Protein AF-A0A956VXB5-F1 (afdb_monomer)

Foldseek 3Di:
DPVVVVVVVVVVVVVVVCCVVVVVVVVVVPPDDDDDDDDDDDDDDDDDDDDDDDDDDDDDPPPPPPDDDDDPADDAPDLPPVPDDDVRSVVVNPVVDDDQWDADPVRDIGGDPHPDDDADPVRPD

Mean predicted aligned error: 19.74 Å

Secondary structure (DSSP, 8-state):
--HHHHHHHHHHHHHHHHHHHHHHHHHHTS------------------------------S------------PPPS-S-TTT--SHHHHHHHHHH---SEEE-TT--EEESS-S-----TTS--

Structure (mmCIF, N/CA/C/O backbone):
data_AF-A0A956VXB5-F1
#
_entry.id   AF-A0A956VXB5-F1
#
loop_
_atom_site.group_PDB
_atom_site.id
_atom_site.type_symbol
_atom_site.label_atom_id
_atom_site.label_alt_id
_atom_site.label_comp_id
_atom_site.label_asym_id
_atom_site.label_entity_id
_atom_site.label_seq_id
_atom_site.pdbx_PDB_ins_code
_atom_site.Cartn_x
_atom_site.Cartn_y
_atom_site.Cartn_z
_atom_site.occupancy
_atom_site.B_iso_or_equiv
_atom_site.auth_seq_id
_atom_site.auth_comp_id
_atom_site.auth_asym_id
_atom_site.auth_atom_id
_atom_site.pdbx_PDB_model_num
ATOM 1 N N . MET A 1 1 ? -6.511 41.042 -16.907 1.00 57.81 1 MET A N 1
ATOM 2 C CA . MET A 1 1 ? -6.059 40.485 -18.203 1.00 57.81 1 MET A CA 1
ATOM 3 C C . MET A 1 1 ? -7.285 39.978 -18.943 1.00 57.81 1 MET A C 1
ATOM 5 O O . MET A 1 1 ? -8.012 39.175 -18.378 1.00 57.81 1 MET A O 1
ATOM 9 N N . SER A 1 2 ? -7.589 40.506 -20.132 1.00 74.50 2 SER A N 1
ATOM 10 C CA . SER A 1 2 ? -8.787 40.107 -20.887 1.00 74.50 2 SER A CA 1
ATOM 11 C C . SER A 1 2 ? -8.732 38.609 -21.186 1.00 74.50 2 SER A C 1
ATOM 13 O O . SER A 1 2 ? -7.717 38.151 -21.708 1.00 74.50 2 SER A O 1
ATOM 15 N N . GLN A 1 3 ? -9.797 37.870 -20.881 1.00 77.62 3 GLN A N 1
ATOM 16 C CA . GLN A 1 3 ? -9.870 36.406 -21.011 1.00 77.62 3 GLN A CA 1
ATOM 17 C C . GLN A 1 3 ? -9.426 35.905 -22.402 1.00 77.62 3 GLN A C 1
ATOM 19 O O . GLN A 1 3 ? -8.763 34.881 -22.526 1.00 77.62 3 GLN A O 1
ATOM 24 N N . ASN A 1 4 ? -9.638 36.716 -23.437 1.00 79.38 4 ASN A N 1
ATOM 25 C CA . ASN A 1 4 ? -9.236 36.438 -24.817 1.00 79.38 4 ASN A CA 1
ATOM 26 C C . ASN A 1 4 ? -7.706 36.374 -25.012 1.00 79.38 4 ASN A C 1
ATOM 28 O O . ASN A 1 4 ? -7.223 35.652 -25.877 1.00 79.38 4 ASN A O 1
ATOM 32 N N . ARG A 1 5 ? -6.926 37.104 -24.202 1.00 83.06 5 ARG A N 1
ATOM 33 C CA . ARG A 1 5 ? -5.452 37.058 -24.233 1.00 83.06 5 ARG A CA 1
ATOM 34 C C . ARG A 1 5 ? -4.918 35.808 -23.542 1.00 83.06 5 ARG A C 1
ATOM 36 O O . ARG A 1 5 ? -3.928 35.253 -23.996 1.00 83.06 5 ARG A O 1
ATOM 43 N N . LEU A 1 6 ? -5.594 35.355 -22.487 1.00 80.94 6 LEU A N 1
ATOM 44 C CA . LEU A 1 6 ? -5.253 34.114 -21.795 1.00 80.94 6 LEU A CA 1
ATOM 45 C C . LEU A 1 6 ? -5.550 32.892 -22.679 1.00 80.94 6 LEU A C 1
ATOM 47 O O . LEU A 1 6 ? -4.693 32.025 -22.818 1.00 80.94 6 LEU A O 1
ATOM 51 N N . LEU A 1 7 ? -6.704 32.875 -23.358 1.00 82.31 7 LEU A N 1
ATOM 52 C CA . LEU A 1 7 ? -7.047 31.826 -24.327 1.00 82.31 7 LEU A CA 1
ATOM 53 C C . LEU A 1 7 ? -6.079 31.784 -25.517 1.00 82.31 7 LEU A C 1
ATOM 55 O O . LEU A 1 7 ? -5.674 30.702 -25.929 1.00 82.31 7 LEU A O 1
ATOM 59 N N . ALA A 1 8 ? -5.655 32.941 -26.036 1.00 85.44 8 ALA A N 1
ATOM 60 C CA . ALA A 1 8 ? -4.679 32.993 -27.126 1.00 85.44 8 ALA A CA 1
ATOM 61 C C . ALA A 1 8 ? -3.311 32.417 -26.718 1.00 85.44 8 ALA A C 1
ATOM 63 O O . ALA A 1 8 ? -2.704 31.671 -27.484 1.00 85.44 8 ALA A O 1
ATOM 64 N N . ILE A 1 9 ? -2.847 32.712 -25.497 1.00 89.12 9 ILE A N 1
ATOM 65 C CA . ILE A 1 9 ? -1.595 32.154 -24.968 1.00 89.12 9 ILE A CA 1
ATOM 66 C C . ILE A 1 9 ? -1.733 30.637 -24.786 1.00 89.12 9 ILE A C 1
ATOM 68 O O . ILE A 1 9 ? -0.877 29.894 -25.263 1.00 89.12 9 ILE A O 1
ATOM 72 N N . LEU A 1 10 ? -2.831 30.163 -24.190 1.00 84.81 10 LEU A N 1
ATOM 73 C CA . LEU A 1 10 ? -3.058 28.735 -23.945 1.00 84.81 10 LEU A CA 1
ATOM 74 C C . LEU A 1 10 ? -3.139 27.924 -25.249 1.00 84.81 10 LEU A C 1
ATOM 76 O O . LEU A 1 10 ? -2.510 26.873 -25.353 1.00 84.81 10 LEU A O 1
ATOM 80 N N . LEU A 1 11 ? -3.826 28.442 -26.273 1.00 88.38 11 LEU A N 1
ATOM 81 C CA . LEU A 1 11 ? -3.877 27.806 -27.595 1.00 88.38 11 LEU A CA 1
ATOM 82 C C . LEU A 1 11 ? -2.512 27.798 -28.297 1.00 88.38 11 LEU A C 1
ATOM 84 O O . LEU A 1 11 ? -2.174 26.814 -28.951 1.00 88.38 11 LEU A O 1
ATOM 88 N N . SER A 1 12 ? -1.705 28.853 -28.138 1.00 86.81 12 SER A N 1
ATOM 89 C CA . SER A 1 12 ? -0.358 28.897 -28.723 1.00 86.81 12 SER A CA 1
ATOM 90 C C . SER A 1 12 ? 0.594 27.884 -28.077 1.00 86.81 12 SER A C 1
ATOM 92 O O . SER A 1 12 ? 1.325 27.192 -28.780 1.00 86.81 12 SER A O 1
ATOM 94 N N . VAL A 1 13 ? 0.536 27.731 -26.749 1.00 92.06 13 VAL A N 1
ATOM 95 C CA . VAL A 1 13 ? 1.352 26.760 -26.006 1.00 92.06 13 VAL A CA 1
ATOM 96 C C . VAL A 1 13 ? 0.938 25.329 -26.359 1.00 92.06 13 VAL A C 1
ATOM 98 O O . VAL A 1 13 ? 1.802 24.487 -26.601 1.00 92.06 13 VAL A O 1
ATOM 101 N N . LEU A 1 14 ? -0.370 25.064 -26.472 1.00 87.75 14 LEU A N 1
ATOM 102 C CA . LEU A 1 14 ? -0.889 23.764 -26.902 1.00 87.75 14 LEU A CA 1
ATOM 103 C C . LEU A 1 14 ? -0.407 23.400 -28.316 1.00 87.75 14 LEU A C 1
ATOM 105 O O . LEU A 1 14 ? 0.046 22.280 -28.540 1.00 87.75 14 LEU A O 1
ATOM 109 N N . ALA A 1 15 ? -0.451 24.345 -29.259 1.00 87.00 15 ALA A N 1
ATOM 110 C CA . ALA A 1 15 ? -0.001 24.118 -30.633 1.00 87.00 15 ALA A CA 1
ATOM 111 C C . ALA A 1 15 ? 1.503 23.795 -30.720 1.00 87.00 15 ALA A C 1
ATOM 113 O O . ALA A 1 15 ? 1.903 22.911 -31.478 1.00 87.00 15 ALA A O 1
ATOM 114 N N . VAL A 1 16 ? 2.334 24.467 -29.915 1.00 89.62 16 VAL A N 1
ATOM 115 C CA . VAL A 1 16 ? 3.778 24.184 -29.839 1.00 89.62 16 VAL A CA 1
ATOM 116 C C . VAL A 1 16 ? 4.036 22.793 -29.258 1.00 89.62 16 VAL A C 1
ATOM 118 O O . VAL A 1 16 ? 4.839 22.047 -29.815 1.00 89.62 16 VAL A O 1
ATOM 121 N N . LEU A 1 17 ? 3.330 22.398 -28.194 1.00 83.88 17 LEU A N 1
ATOM 122 C CA . LEU A 1 17 ? 3.470 21.060 -27.607 1.00 83.88 17 LEU A CA 1
ATOM 123 C C . LEU A 1 17 ? 3.091 19.948 -28.592 1.00 83.88 17 LEU A C 1
ATOM 125 O O . LEU A 1 17 ? 3.822 18.966 -28.710 1.00 83.88 17 LEU A O 1
ATOM 129 N N . VAL A 1 18 ? 2.003 20.118 -29.346 1.00 84.56 18 VAL A N 1
ATOM 130 C CA . VAL A 1 18 ? 1.585 19.148 -30.372 1.00 84.56 18 VAL A CA 1
ATOM 131 C C . VAL A 1 18 ? 2.640 19.009 -31.474 1.00 84.56 18 VAL A C 1
ATOM 133 O O . VAL A 1 18 ? 2.909 17.893 -31.912 1.00 84.56 18 VAL A O 1
ATOM 136 N N . LEU A 1 19 ? 3.287 20.100 -31.893 1.00 79.56 19 LEU A N 1
ATOM 137 C CA . LEU A 1 19 ? 4.360 20.046 -32.894 1.00 79.56 19 LEU A CA 1
ATOM 138 C C . LEU A 1 19 ? 5.634 19.373 -32.377 1.00 79.56 19 LEU A C 1
ATOM 140 O O . LEU A 1 19 ? 6.269 18.633 -33.123 1.00 79.56 19 LEU A O 1
ATOM 144 N N . VAL A 1 20 ? 6.002 19.588 -31.114 1.00 78.94 20 VAL A N 1
ATOM 145 C CA . VAL A 1 20 ? 7.183 18.949 -30.513 1.00 78.94 20 VAL A CA 1
ATOM 146 C C . VAL A 1 20 ? 6.959 17.443 -30.341 1.00 78.94 20 VAL A C 1
ATOM 148 O O . VAL A 1 20 ? 7.815 16.647 -30.721 1.00 78.94 20 VAL A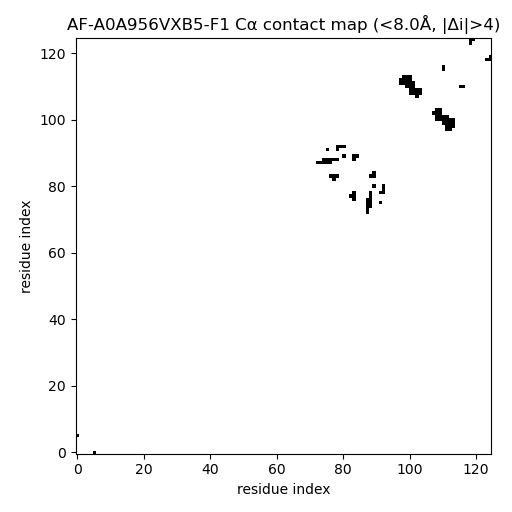 O 1
ATOM 151 N N . VAL A 1 21 ? 5.790 17.036 -29.840 1.00 70.75 21 VAL A N 1
ATOM 152 C CA . VAL A 1 21 ? 5.449 15.615 -29.634 1.00 70.75 21 VAL A CA 1
ATOM 153 C C . VAL A 1 21 ? 5.183 14.898 -30.966 1.00 70.75 21 VAL A C 1
ATOM 155 O O . VAL A 1 21 ? 5.652 13.778 -31.181 1.00 70.75 21 VAL A O 1
ATOM 158 N N . GLY A 1 22 ? 4.484 15.551 -31.898 1.00 61.56 22 GLY A N 1
ATOM 159 C C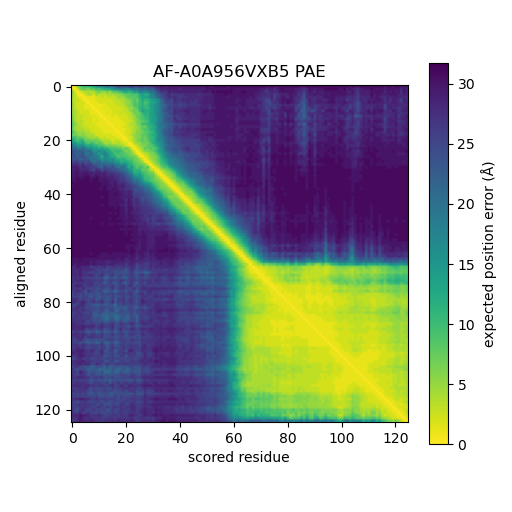A . GLY A 1 22 ? 4.217 15.017 -33.236 1.00 61.56 22 GLY A CA 1
ATOM 160 C C . GLY A 1 22 ? 5.469 14.946 -34.114 1.00 61.56 22 GLY A C 1
ATOM 161 O O . GLY A 1 22 ? 5.667 13.963 -34.826 1.00 61.56 22 GLY A O 1
ATOM 162 N N . GLY A 1 23 ? 6.357 15.940 -34.017 1.00 61.38 23 GLY A N 1
ATOM 163 C CA . GLY A 1 23 ? 7.637 15.962 -34.728 1.00 61.38 23 GLY A CA 1
ATOM 164 C C . GLY A 1 23 ? 8.601 14.874 -34.254 1.00 61.38 23 GLY A C 1
ATOM 165 O O . GLY A 1 23 ? 9.261 14.244 -35.079 1.00 61.38 23 GLY A O 1
ATOM 166 N N . LEU A 1 24 ? 8.627 14.580 -32.948 1.00 54.34 24 LEU A N 1
ATOM 167 C CA . LEU A 1 24 ? 9.447 13.498 -32.396 1.00 54.34 24 LEU A CA 1
ATOM 168 C C . LEU A 1 24 ? 8.984 12.109 -32.881 1.00 54.34 24 LEU A C 1
ATOM 170 O O . LEU A 1 24 ? 9.818 11.241 -33.130 1.00 54.34 24 LEU A O 1
ATOM 174 N N . SER A 1 25 ? 7.679 11.916 -33.108 1.00 53.97 25 SER A N 1
ATOM 175 C CA . SER A 1 25 ? 7.134 10.650 -33.631 1.00 53.97 25 SER A CA 1
ATOM 176 C C . SER A 1 25 ? 7.460 10.406 -35.113 1.00 53.97 25 SER A C 1
ATOM 178 O O . SER A 1 25 ? 7.594 9.258 -35.528 1.00 53.97 25 SER A O 1
ATOM 180 N N . ALA A 1 26 ? 7.637 11.460 -35.920 1.00 51.88 26 ALA A N 1
ATOM 181 C CA . ALA A 1 26 ? 8.008 11.321 -37.333 1.00 51.88 26 ALA A CA 1
ATOM 182 C C . ALA A 1 26 ? 9.501 10.992 -37.535 1.00 51.88 26 ALA A C 1
ATOM 184 O O . ALA A 1 26 ? 9.857 10.309 -38.494 1.00 51.88 26 ALA A O 1
ATOM 185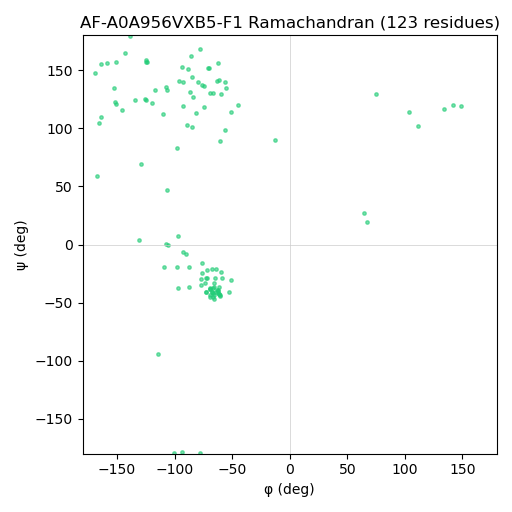 N N . VAL A 1 27 ? 10.376 11.436 -36.626 1.00 54.28 27 VAL A N 1
ATOM 186 C CA . VAL A 1 27 ? 11.829 11.201 -36.719 1.00 54.28 27 VAL A CA 1
ATOM 187 C C . VAL A 1 27 ? 12.207 9.749 -36.394 1.00 54.28 27 VAL A C 1
ATOM 189 O O . VAL A 1 27 ? 13.117 9.214 -37.025 1.00 54.28 27 VAL A O 1
ATOM 192 N N . LEU A 1 28 ? 11.490 9.064 -35.493 1.00 52.84 28 LEU A N 1
ATOM 193 C CA . LEU A 1 28 ? 11.781 7.654 -35.181 1.00 52.84 28 LEU A CA 1
ATOM 194 C C . LEU A 1 28 ? 11.391 6.667 -36.295 1.00 52.84 28 LEU A C 1
ATOM 196 O O . LEU A 1 28 ? 11.950 5.576 -36.347 1.00 52.84 28 LEU A O 1
ATOM 200 N N . LEU A 1 29 ? 10.477 7.030 -37.201 1.00 53.47 29 LEU A N 1
ATOM 201 C CA . LEU A 1 29 ? 10.030 6.138 -38.281 1.00 53.47 29 LEU A CA 1
ATOM 202 C C . LEU A 1 29 ? 10.854 6.264 -39.573 1.00 53.47 29 LEU A C 1
ATOM 204 O O . LEU A 1 29 ? 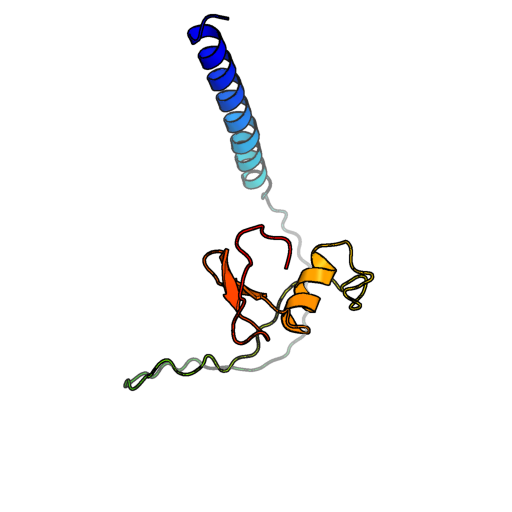10.686 5.445 -40.473 1.00 53.47 29 LEU A O 1
ATOM 208 N N . LEU A 1 30 ? 11.754 7.251 -39.672 1.00 50.97 30 LEU A N 1
ATOM 209 C CA . LEU A 1 30 ? 12.593 7.467 -40.860 1.00 50.97 30 LEU A CA 1
ATOM 210 C C . LEU A 1 30 ? 14.061 7.036 -40.673 1.00 50.97 30 LEU A C 1
ATOM 212 O O . LEU A 1 30 ? 14.839 7.098 -41.619 1.00 50.97 30 LEU A O 1
ATOM 216 N N . SER A 1 31 ? 14.444 6.537 -39.493 1.00 50.03 31 SER A N 1
ATOM 217 C CA . SER A 1 31 ? 15.793 6.007 -39.231 1.00 50.03 31 SER A CA 1
ATOM 218 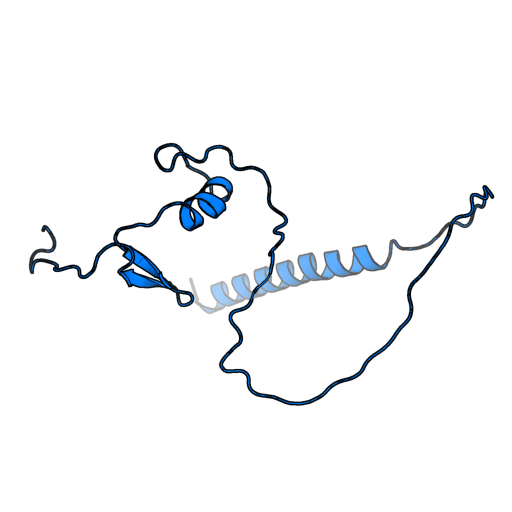C C . SER A 1 31 ? 15.814 4.475 -39.141 1.00 50.03 31 SER A C 1
ATOM 220 O O . SER A 1 31 ? 16.393 3.903 -38.222 1.00 50.03 31 SER A O 1
ATOM 222 N N . GLY A 1 32 ? 15.164 3.814 -40.101 1.00 49.62 32 GLY A N 1
ATOM 223 C CA . GLY A 1 32 ? 15.211 2.365 -40.306 1.00 49.62 32 GLY A CA 1
ATOM 224 C C . GLY A 1 32 ? 15.545 2.037 -41.762 1.00 49.62 32 GLY A C 1
ATOM 225 O O . GLY A 1 32 ? 14.676 1.592 -42.504 1.00 49.62 32 GLY A O 1
ATOM 226 N N . GLY A 1 33 ? 16.780 2.319 -42.182 1.00 41.78 33 GLY A N 1
ATOM 227 C CA . GLY A 1 33 ? 17.334 1.942 -43.488 1.00 41.78 33 GLY A CA 1
ATOM 228 C C . GLY A 1 33 ? 18.552 1.043 -43.284 1.00 41.78 33 GLY A C 1
ATOM 229 O O . GLY A 1 33 ? 19.462 1.427 -42.555 1.00 41.78 33 GLY A O 1
ATOM 230 N N . GLY A 1 34 ? 18.503 -0.164 -43.850 1.00 42.06 34 GLY A N 1
ATOM 231 C CA . GLY A 1 34 ? 19.431 -1.263 -43.585 1.00 42.06 34 GLY A CA 1
ATOM 232 C C . GLY A 1 34 ? 20.793 -1.177 -44.273 1.00 42.06 34 GLY A C 1
ATOM 233 O O . GLY A 1 34 ? 20.997 -0.391 -45.195 1.00 42.06 34 GLY A O 1
ATOM 234 N N . ASP A 1 35 ? 21.687 -2.053 -43.816 1.00 40.19 35 ASP A N 1
ATOM 235 C CA . ASP A 1 35 ? 22.924 -2.431 -44.493 1.00 40.19 35 ASP A CA 1
ATOM 236 C C . ASP A 1 35 ? 23.052 -3.962 -44.431 1.00 40.19 35 ASP A C 1
ATOM 238 O O . ASP A 1 35 ? 22.941 -4.568 -43.360 1.00 40.19 35 ASP A O 1
ATOM 242 N N . ASP A 1 36 ? 23.190 -4.566 -45.610 1.00 43.44 36 ASP A N 1
ATOM 243 C CA . ASP A 1 36 ? 23.409 -5.989 -45.846 1.00 43.44 36 ASP A CA 1
ATOM 244 C C . ASP A 1 36 ? 24.906 -6.304 -45.717 1.00 43.44 36 ASP A C 1
ATOM 246 O O . ASP A 1 36 ? 25.733 -5.735 -46.427 1.00 43.44 36 ASP A O 1
ATOM 250 N N . GLY A 1 37 ? 25.270 -7.279 -44.888 1.00 34.56 37 GLY A N 1
ATOM 251 C CA . GLY A 1 37 ? 26.645 -7.771 -44.808 1.00 34.56 37 GLY A CA 1
ATOM 252 C C . GLY A 1 37 ? 26.689 -9.088 -44.057 1.00 34.56 37 GLY A C 1
ATOM 253 O O . GLY A 1 37 ? 26.483 -9.118 -42.851 1.00 34.56 37 GLY A O 1
ATOM 254 N N . GLY A 1 38 ? 26.858 -10.182 -44.797 1.00 36.06 38 GLY A N 1
ATOM 255 C CA . GLY A 1 38 ? 26.767 -11.532 -44.267 1.00 36.06 38 GLY A CA 1
ATOM 256 C C . GLY A 1 38 ? 28.077 -12.086 -43.724 1.00 36.06 38 GLY A C 1
ATOM 257 O O . GLY A 1 38 ? 29.147 -11.871 -44.287 1.00 36.06 38 GLY A O 1
ATOM 258 N N . ASP A 1 39 ? 27.929 -12.967 -42.744 1.00 34.56 39 ASP A N 1
ATOM 259 C CA . ASP A 1 39 ? 28.894 -13.999 -42.422 1.00 34.56 39 ASP A CA 1
ATOM 260 C C . ASP A 1 39 ? 28.164 -15.204 -41.825 1.00 34.56 39 ASP A C 1
ATOM 262 O O . ASP A 1 39 ? 27.417 -15.145 -40.849 1.00 34.56 39 ASP A O 1
ATOM 266 N N . ALA A 1 40 ? 28.340 -16.321 -42.522 1.00 43.84 40 ALA A N 1
ATOM 267 C CA . ALA A 1 40 ? 27.820 -17.616 -42.159 1.00 43.84 40 ALA A CA 1
ATOM 268 C C . ALA A 1 40 ? 28.549 -18.147 -40.921 1.00 4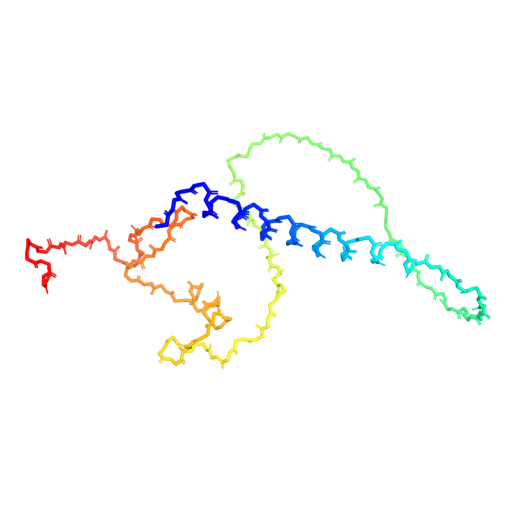3.84 40 ALA A C 1
ATOM 270 O O . ALA A 1 40 ? 29.773 -18.273 -40.921 1.00 43.84 40 ALA A O 1
ATOM 271 N N . SER A 1 41 ? 27.790 -18.596 -39.926 1.00 34.84 41 SER A N 1
ATOM 272 C CA . SER A 1 41 ? 28.243 -19.677 -39.058 1.00 34.84 41 SER A CA 1
ATOM 273 C C . SER A 1 41 ? 27.054 -20.529 -38.640 1.00 34.84 41 SER A C 1
ATOM 275 O O . SER A 1 41 ? 26.104 -20.068 -38.010 1.00 34.84 41 SER A O 1
ATOM 277 N N . ALA A 1 42 ? 27.097 -21.783 -39.073 1.00 39.25 42 ALA A N 1
ATOM 278 C CA . ALA A 1 42 ? 26.129 -22.804 -38.739 1.00 39.25 42 ALA A CA 1
ATOM 279 C C . ALA A 1 42 ? 26.327 -23.277 -37.293 1.00 39.25 42 ALA A C 1
ATOM 281 O O . ALA A 1 42 ? 27.440 -23.604 -36.889 1.00 39.25 42 ALA A O 1
ATOM 282 N N . SER A 1 43 ? 25.230 -23.435 -36.557 1.00 33.31 43 SER A N 1
ATOM 283 C CA . SER A 1 43 ? 25.124 -24.476 -35.537 1.00 33.31 43 SER A CA 1
ATOM 284 C C . SER A 1 43 ? 23.663 -24.875 -35.369 1.00 33.31 43 SER A C 1
ATOM 286 O O . SER A 1 43 ? 22.782 -24.048 -35.148 1.00 33.31 43 SER A O 1
ATOM 288 N N . SER A 1 44 ? 23.425 -26.164 -35.570 1.00 42.56 44 SER A N 1
ATOM 289 C CA . SER A 1 44 ? 22.140 -26.846 -35.603 1.00 42.56 44 SER A CA 1
ATOM 290 C C . SER A 1 44 ? 21.641 -27.242 -34.214 1.00 42.56 44 SER A C 1
ATOM 292 O O . SER A 1 44 ? 22.408 -27.775 -33.414 1.00 42.56 44 SER A O 1
ATOM 294 N N . GLY A 1 45 ? 20.328 -27.162 -34.017 1.00 30.72 45 GLY A N 1
ATOM 295 C CA . GLY A 1 45 ? 19.589 -27.877 -32.973 1.00 30.72 45 GLY A CA 1
ATOM 296 C C . GLY A 1 45 ? 18.396 -27.035 -32.529 1.00 30.72 45 GLY A C 1
ATOM 297 O O . GLY A 1 45 ? 18.576 -25.910 -32.102 1.00 30.72 45 GLY A O 1
ATOM 298 N N . GLY A 1 46 ? 17.139 -27.439 -32.634 1.00 32.97 46 GLY A N 1
ATOM 299 C CA . GLY A 1 46 ? 16.552 -28.741 -32.892 1.00 32.97 46 GLY A CA 1
ATOM 300 C C . GLY A 1 46 ? 15.300 -28.838 -32.019 1.00 32.97 46 GLY A C 1
ATOM 301 O O . GLY A 1 46 ? 15.415 -28.775 -30.803 1.00 32.97 46 GLY A O 1
ATOM 302 N N . GLY A 1 47 ? 14.135 -29.027 -32.642 1.00 31.16 47 GLY A N 1
ATOM 303 C CA . GLY A 1 47 ? 13.012 -29.737 -32.022 1.00 31.16 47 GLY A CA 1
ATOM 304 C C . GLY A 1 47 ? 11.837 -28.915 -31.478 1.00 31.16 47 GLY A C 1
ATOM 305 O O . GLY A 1 47 ? 11.953 -28.270 -30.447 1.00 31.16 47 GLY A O 1
ATOM 306 N N . GLY A 1 48 ? 10.680 -29.113 -32.130 1.00 36.41 48 GLY A N 1
ATOM 307 C CA . GLY A 1 48 ? 9.331 -29.138 -31.540 1.00 36.41 48 GLY A CA 1
ATOM 308 C C . GLY A 1 48 ? 8.739 -27.785 -31.135 1.00 36.41 48 GLY A C 1
ATOM 309 O O . GLY A 1 48 ? 9.292 -27.065 -30.324 1.00 36.41 48 GLY A O 1
ATOM 310 N N . THR A 1 49 ? 7.517 -27.430 -31.520 1.00 30.84 49 THR A N 1
ATOM 311 C CA . THR A 1 49 ? 6.334 -28.221 -31.164 1.00 30.84 49 THR A CA 1
ATOM 312 C C . THR A 1 49 ? 5.109 -27.745 -31.950 1.00 30.84 49 THR A C 1
ATOM 314 O O . THR A 1 49 ? 4.962 -26.577 -32.300 1.00 30.84 49 THR A O 1
ATOM 317 N N . THR A 1 50 ? 4.266 -28.728 -32.220 1.00 34.97 50 THR A N 1
ATOM 318 C CA . THR A 1 50 ? 2.995 -28.774 -32.932 1.00 34.97 50 THR A CA 1
ATOM 319 C C . THR A 1 50 ? 1.909 -27.833 -32.407 1.00 34.97 50 THR A C 1
ATOM 321 O O . THR A 1 50 ? 1.665 -27.735 -31.208 1.00 34.97 50 THR A O 1
ATOM 324 N N . THR A 1 51 ? 1.191 -27.233 -33.353 1.00 39.03 51 THR A N 1
ATOM 325 C CA . THR A 1 51 ? -0.197 -26.774 -33.233 1.00 39.03 51 THR A CA 1
ATOM 326 C C . THR A 1 51 ? -1.105 -27.920 -32.794 1.00 39.03 51 THR A C 1
ATOM 328 O O . THR A 1 51 ? -1.027 -28.957 -33.434 1.00 39.03 51 THR A O 1
ATOM 331 N N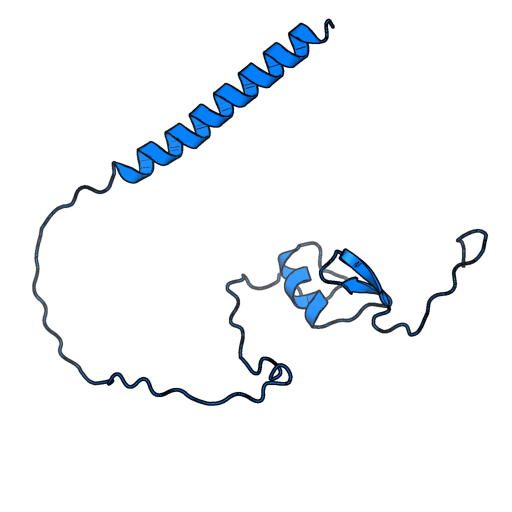 . GLU A 1 52 ? -2.003 -27.705 -31.825 1.00 42.34 52 GLU A N 1
ATOM 332 C CA . GLU A 1 52 ? -3.410 -28.134 -31.909 1.00 42.34 52 GLU A CA 1
ATOM 333 C C . GLU A 1 52 ? -4.309 -27.217 -31.065 1.00 42.34 52 GLU A C 1
ATOM 335 O O . GLU A 1 52 ? -3.999 -26.850 -29.933 1.00 42.34 52 GLU A O 1
ATOM 340 N N . SER A 1 53 ? -5.423 -26.833 -31.684 1.00 51.12 53 SER A N 1
ATOM 341 C CA . SER A 1 53 ? -6.560 -26.105 -31.133 1.00 51.12 53 SER A CA 1
ATOM 342 C C . SER A 1 53 ? -7.718 -27.095 -31.019 1.00 51.12 53 SER A C 1
ATOM 344 O O . SER A 1 53 ? -7.972 -27.839 -31.965 1.00 51.12 53 SER A O 1
ATOM 346 N N . GLY A 1 54 ? -8.431 -27.091 -29.894 1.00 38.44 54 GLY A N 1
ATOM 347 C CA . GLY A 1 54 ? -9.641 -27.887 -29.688 1.00 38.44 54 GLY A CA 1
ATOM 348 C C . GLY A 1 54 ? -10.413 -27.365 -28.481 1.00 38.44 54 GLY A C 1
ATOM 349 O O . GLY A 1 54 ? -9.932 -27.448 -27.356 1.00 38.44 54 GLY A O 1
ATOM 350 N N . GLY A 1 55 ? -11.571 -26.752 -28.732 1.00 43.56 55 GLY A N 1
ATOM 351 C CA . GLY A 1 55 ? -12.384 -26.071 -27.725 1.00 43.56 55 GLY A CA 1
ATOM 352 C C . GLY A 1 55 ? -13.482 -26.919 -27.081 1.00 43.56 55 GLY A C 1
ATOM 353 O O . GLY A 1 55 ? -13.703 -28.069 -27.450 1.00 43.56 55 GLY A O 1
ATOM 354 N N . GLY A 1 56 ? -14.239 -26.268 -26.190 1.00 38.00 56 GLY A N 1
ATOM 355 C CA . GLY A 1 56 ? -15.631 -26.612 -25.896 1.00 38.00 56 GLY A CA 1
ATOM 356 C C . GLY A 1 56 ? -16.012 -26.687 -24.416 1.00 38.00 56 GLY A C 1
ATOM 357 O O . GLY A 1 56 ? -15.620 -27.619 -23.729 1.00 38.00 56 GLY A O 1
ATOM 358 N N . GLY A 1 57 ? -16.919 -25.793 -24.003 1.00 36.34 57 GLY A N 1
ATOM 359 C CA . GLY A 1 57 ? -17.995 -26.135 -23.061 1.00 36.34 57 GLY A CA 1
ATOM 360 C C . GLY A 1 57 ? -17.893 -25.508 -21.676 1.00 36.34 57 GLY A C 1
ATOM 361 O O . GLY A 1 57 ? -17.142 -25.983 -20.838 1.00 36.34 57 GLY A O 1
ATOM 362 N N . GLY A 1 58 ? -18.687 -24.459 -21.449 1.00 48.28 58 GLY A N 1
ATOM 363 C CA . GLY A 1 58 ? -18.650 -23.638 -20.246 1.00 48.28 58 GLY A CA 1
ATOM 364 C C . GLY A 1 58 ? -19.178 -24.280 -18.963 1.00 48.28 58 GLY A C 1
ATOM 365 O O . GLY A 1 58 ? -20.116 -25.075 -18.975 1.00 48.28 58 GLY A O 1
ATOM 366 N N . SER A 1 59 ? -18.621 -23.797 -17.854 1.00 48.16 59 SER A N 1
ATOM 367 C CA . SER A 1 59 ? -19.263 -23.694 -16.540 1.00 48.16 59 SER A CA 1
ATOM 368 C C . SER A 1 59 ? -18.403 -22.808 -15.629 1.00 48.16 59 SER A C 1
ATOM 370 O O . SER A 1 59 ? -17.923 -23.259 -14.593 1.00 48.16 59 SER A O 1
ATOM 372 N N . ASP A 1 60 ? -18.154 -21.559 -16.022 1.00 43.97 60 ASP A N 1
ATOM 373 C CA . ASP A 1 60 ? -17.203 -20.709 -15.302 1.00 43.97 60 ASP A CA 1
ATOM 374 C C . ASP A 1 60 ? -17.949 -19.779 -14.345 1.00 43.97 60 ASP A C 1
ATOM 376 O O . ASP A 1 60 ? -18.207 -18.609 -14.627 1.00 43.97 60 ASP A O 1
ATOM 380 N N . VAL A 1 61 ? -18.272 -20.296 -13.158 1.00 52.66 61 VAL A N 1
ATOM 381 C CA . VAL A 1 61 ? -18.188 -19.454 -11.959 1.00 52.66 61 VAL A CA 1
ATOM 382 C C . VAL A 1 61 ? -16.748 -18.965 -11.949 1.00 52.66 61 VAL A C 1
ATOM 384 O O . VAL A 1 61 ? -15.888 -19.775 -11.621 1.00 52.66 61 VAL A O 1
ATOM 387 N N . ALA A 1 62 ? -16.518 -17.736 -12.444 1.00 52.50 62 ALA A N 1
ATOM 388 C CA . ALA A 1 62 ? -15.223 -17.101 -12.701 1.00 52.50 62 ALA A CA 1
ATOM 389 C C . ALA A 1 62 ? -14.085 -17.882 -12.049 1.00 52.50 62 ALA A C 1
ATOM 391 O O . ALA A 1 62 ? -13.810 -17.693 -10.863 1.00 52.50 62 ALA A O 1
ATOM 392 N N . ALA A 1 63 ? -13.532 -18.843 -12.802 1.00 54.28 63 ALA A N 1
ATOM 393 C CA . ALA A 1 63 ? -12.480 -19.710 -12.315 1.00 54.28 63 ALA A CA 1
ATOM 394 C C . ALA A 1 63 ? -11.423 -18.780 -11.733 1.00 54.28 63 ALA A C 1
ATOM 396 O O . ALA A 1 63 ? -10.898 -17.939 -12.468 1.00 54.28 63 ALA A O 1
ATOM 397 N N . ALA A 1 64 ? -11.221 -18.843 -10.410 1.00 61.94 64 ALA A N 1
ATOM 398 C CA . ALA A 1 64 ? -10.250 -18.005 -9.726 1.00 61.94 64 ALA A CA 1
ATOM 399 C C . ALA A 1 64 ? -8.987 -18.043 -10.576 1.00 61.94 64 ALA A C 1
ATOM 401 O O . ALA A 1 64 ? -8.523 -19.143 -10.883 1.00 61.94 64 ALA A O 1
ATOM 402 N N . ALA A 1 65 ? -8.537 -16.880 -11.054 1.00 67.38 65 ALA A N 1
ATOM 403 C CA . ALA A 1 65 ? -7.429 -16.785 -11.988 1.00 67.38 65 ALA A CA 1
ATOM 404 C C . ALA A 1 65 ? -6.188 -17.385 -11.316 1.00 67.38 65 ALA A C 1
ATOM 406 O O . ALA A 1 65 ? -5.450 -16.731 -10.588 1.00 67.38 65 ALA A O 1
ATOM 407 N N . SER A 1 66 ? -6.026 -18.688 -11.501 1.00 72.44 66 SER A N 1
ATOM 408 C CA . SER A 1 66 ? -4.961 -19.504 -10.964 1.00 72.44 66 SER A CA 1
ATOM 409 C C . SER A 1 66 ? -3.820 -19.343 -11.945 1.00 72.44 66 SER A C 1
ATOM 411 O O . SER A 1 66 ? -3.847 -19.869 -13.057 1.00 72.44 66 SER A O 1
ATOM 413 N N . GLY A 1 67 ? -2.854 -18.511 -11.579 1.00 84.88 67 GLY A N 1
ATOM 414 C CA . GLY A 1 67 ? -1.769 -18.154 -12.472 1.00 84.88 67 GLY A CA 1
ATOM 415 C C . GLY A 1 67 ? -0.607 -17.528 -11.727 1.00 84.88 67 GLY A C 1
ATOM 416 O O . GLY A 1 67 ? -0.754 -16.971 -10.643 1.00 84.88 67 GLY A O 1
ATOM 417 N N . ARG A 1 68 ? 0.579 -17.630 -12.324 1.00 89.81 68 ARG A N 1
ATOM 418 C CA . ARG A 1 68 ? 1.756 -16.879 -11.892 1.00 89.81 68 ARG A CA 1
ATOM 419 C C . ARG A 1 68 ? 1.822 -15.595 -12.701 1.00 89.81 68 ARG A C 1
ATOM 421 O O . ARG A 1 68 ? 2.003 -15.664 -13.916 1.00 89.81 68 ARG A O 1
ATOM 428 N N . ILE A 1 69 ? 1.762 -14.452 -12.029 1.00 89.44 69 ILE A N 1
ATOM 429 C CA . ILE A 1 69 ? 2.070 -13.163 -12.648 1.00 89.44 69 ILE A CA 1
ATOM 430 C C . ILE A 1 69 ? 3.584 -12.942 -12.537 1.00 89.44 69 ILE A C 1
ATOM 432 O O . ILE A 1 69 ? 4.177 -13.172 -11.484 1.00 89.44 69 ILE A O 1
ATOM 436 N N . ARG A 1 70 ? 4.232 -12.571 -13.645 1.00 90.38 70 ARG A N 1
ATOM 437 C CA . ARG A 1 70 ? 5.624 -12.100 -13.657 1.00 90.38 70 ARG A CA 1
ATOM 438 C C . ARG A 1 70 ? 5.598 -10.613 -13.974 1.00 90.38 70 ARG A C 1
ATOM 440 O O . ARG A 1 70 ? 5.219 -10.254 -15.086 1.00 90.38 70 ARG A O 1
ATOM 447 N N . LEU A 1 71 ? 5.967 -9.782 -13.007 1.00 87.25 71 LEU A N 1
ATOM 448 C CA . LEU A 1 71 ? 6.067 -8.338 -13.188 1.00 87.25 71 LEU A CA 1
ATOM 449 C C . LEU A 1 71 ? 7.502 -7.983 -13.576 1.00 87.25 71 LEU A C 1
ATOM 451 O O . LEU A 1 71 ? 8.455 -8.556 -13.049 1.00 87.25 71 LEU A O 1
ATOM 455 N N . ALA A 1 72 ? 7.647 -7.050 -14.513 1.00 92.69 72 ALA A N 1
ATOM 456 C CA . ALA A 1 72 ? 8.919 -6.393 -14.767 1.00 92.69 72 ALA A CA 1
ATOM 457 C C . ALA A 1 72 ? 8.993 -5.167 -13.851 1.00 92.69 72 ALA A C 1
ATOM 459 O O . ALA A 1 72 ? 8.343 -4.163 -14.122 1.00 92.69 72 ALA A O 1
ATOM 460 N N . SER A 1 73 ? 9.753 -5.269 -12.768 1.00 89.31 73 SER A N 1
ATOM 461 C CA . SER A 1 73 ? 10.016 -4.171 -11.838 1.00 89.31 73 SER A CA 1
ATOM 462 C C . SER A 1 73 ? 11.462 -4.280 -11.343 1.00 89.31 73 SER A C 1
ATOM 464 O O . SER A 1 73 ? 12.138 -5.286 -11.585 1.00 89.31 73 SER A O 1
ATOM 466 N N . SER A 1 74 ? 11.975 -3.213 -10.741 1.00 92.69 74 SER A N 1
ATOM 467 C CA . SER A 1 74 ? 13.290 -3.207 -10.098 1.00 92.69 74 SER A CA 1
ATOM 468 C C . SER A 1 74 ? 13.189 -3.712 -8.661 1.00 92.69 74 SER A C 1
ATOM 470 O O . SER A 1 74 ? 12.108 -3.702 -8.069 1.00 92.69 74 SER A O 1
ATOM 472 N N . ASP A 1 75 ? 14.324 -4.101 -8.085 1.00 94.50 75 ASP A N 1
ATOM 473 C CA . ASP A 1 75 ? 14.374 -4.463 -6.671 1.00 94.50 75 ASP A CA 1
ATOM 474 C C . ASP A 1 75 ? 14.014 -3.252 -5.787 1.00 94.50 75 ASP A C 1
ATOM 476 O O . ASP A 1 75 ? 14.429 -2.124 -6.088 1.00 94.50 75 ASP A O 1
ATOM 480 N N . PRO A 1 76 ? 13.256 -3.462 -4.698 1.00 95.88 76 PRO A N 1
ATOM 481 C CA . PRO A 1 76 ? 12.963 -2.408 -3.739 1.00 95.88 76 PRO A CA 1
ATOM 482 C C . PRO A 1 76 ? 14.222 -2.033 -2.948 1.00 95.88 76 PRO A C 1
ATOM 484 O O . PRO A 1 76 ? 15.097 -2.866 -2.704 1.00 95.88 76 PRO A O 1
ATOM 487 N N . ILE A 1 77 ? 14.300 -0.782 -2.488 1.00 97.81 77 ILE A N 1
ATOM 488 C CA . ILE A 1 77 ? 15.404 -0.330 -1.623 1.00 97.81 77 ILE A CA 1
ATOM 489 C C . ILE A 1 77 ? 15.300 -0.998 -0.247 1.00 97.81 77 ILE A C 1
ATOM 491 O O . ILE A 1 77 ? 16.309 -1.360 0.359 1.00 97.81 77 ILE A O 1
ATOM 495 N N . THR A 1 78 ? 14.074 -1.153 0.253 1.00 97.75 78 THR A N 1
ATOM 496 C CA . THR A 1 78 ? 13.771 -1.802 1.529 1.00 97.75 78 THR A CA 1
ATOM 497 C C . THR A 1 78 ? 12.384 -2.437 1.496 1.00 97.75 78 THR A C 1
ATOM 499 O O . THR A 1 78 ? 11.520 -2.024 0.729 1.00 97.75 78 THR A O 1
ATOM 502 N N . LEU A 1 79 ? 12.165 -3.428 2.359 1.00 97.56 79 LEU A N 1
ATOM 503 C CA . LEU A 1 79 ? 10.845 -4.009 2.628 1.00 97.56 79 LEU A CA 1
ATOM 504 C C . LEU A 1 79 ? 10.297 -3.617 4.005 1.00 97.56 79 LEU A C 1
ATOM 506 O O . LEU A 1 79 ? 9.218 -4.063 4.379 1.00 97.56 79 LEU A O 1
ATOM 510 N N . ASP A 1 80 ? 11.034 -2.814 4.777 1.00 97.56 80 ASP A N 1
ATOM 511 C CA . ASP A 1 80 ? 10.525 -2.275 6.036 1.00 97.56 80 ASP A CA 1
ATOM 512 C C . ASP A 1 80 ? 9.642 -1.047 5.747 1.00 97.56 80 ASP A C 1
ATOM 514 O O . ASP A 1 80 ? 10.176 -0.017 5.313 1.00 97.56 80 ASP A O 1
ATOM 518 N N . PRO A 1 81 ? 8.317 -1.110 5.996 1.00 96.50 81 PRO A N 1
ATOM 519 C CA . PRO A 1 81 ? 7.412 0.014 5.760 1.00 96.50 81 PRO A CA 1
ATOM 520 C C . PRO A 1 81 ? 7.779 1.267 6.561 1.00 96.50 81 PRO A C 1
ATOM 522 O O . PRO A 1 81 ? 7.452 2.370 6.134 1.00 96.50 81 PRO A O 1
ATOM 525 N N . HIS A 1 82 ? 8.491 1.139 7.685 1.00 96.94 82 HIS A N 1
ATOM 526 C CA . HIS A 1 82 ? 8.926 2.295 8.478 1.00 96.94 82 HIS A CA 1
ATOM 527 C C . HIS A 1 82 ? 10.117 3.033 7.859 1.00 96.94 82 HIS A C 1
ATOM 529 O O . HIS A 1 82 ? 10.413 4.159 8.257 1.00 96.94 82 HIS A O 1
ATOM 535 N N . LEU A 1 83 ? 10.819 2.399 6.916 1.00 97.81 83 LEU A N 1
ATOM 536 C CA . LEU A 1 83 ? 12.000 2.950 6.250 1.00 97.81 83 LEU A CA 1
ATOM 537 C C . LEU A 1 83 ? 11.742 3.316 4.784 1.00 97.81 83 LEU A C 1
ATOM 539 O O . LEU A 1 83 ? 12.524 4.069 4.204 1.00 97.81 83 LEU A O 1
ATOM 543 N N . ALA A 1 84 ? 10.692 2.771 4.170 1.00 97.50 84 ALA A N 1
ATOM 544 C CA . ALA A 1 84 ? 10.373 3.010 2.770 1.00 97.50 84 ALA A CA 1
ATOM 545 C C . ALA A 1 84 ? 9.967 4.474 2.523 1.00 97.50 84 ALA A C 1
ATOM 547 O O . ALA A 1 84 ? 9.113 5.026 3.213 1.00 97.50 84 ALA A O 1
ATOM 548 N N . GLY A 1 85 ? 10.572 5.098 1.509 1.00 97.00 85 GLY A N 1
ATOM 549 C CA . GLY A 1 85 ? 10.262 6.471 1.085 1.00 97.00 85 GLY A CA 1
ATOM 550 C C . GLY A 1 85 ? 10.031 6.617 -0.420 1.00 97.00 85 GLY A C 1
ATOM 551 O O . GLY A 1 85 ? 9.854 7.730 -0.911 1.00 97.00 85 GLY A O 1
ATOM 552 N N . ASP A 1 86 ? 10.061 5.509 -1.157 1.00 97.00 86 ASP A N 1
ATOM 553 C CA . ASP A 1 86 ? 9.949 5.451 -2.610 1.00 97.00 86 ASP A CA 1
ATOM 554 C C . ASP A 1 86 ? 8.804 4.526 -3.051 1.00 97.00 86 ASP A C 1
ATOM 556 O O . ASP A 1 86 ? 8.363 3.644 -2.311 1.00 97.00 86 ASP A O 1
ATOM 560 N N . ALA A 1 87 ? 8.323 4.731 -4.279 1.00 95.56 87 ALA A N 1
ATOM 561 C CA . ALA A 1 87 ? 7.191 3.985 -4.820 1.00 95.56 87 ALA A CA 1
ATOM 562 C C . ALA A 1 87 ? 7.531 2.528 -5.184 1.00 95.56 87 ALA A C 1
ATOM 564 O O . ALA A 1 87 ? 6.652 1.677 -5.102 1.00 95.56 87 ALA A O 1
ATOM 565 N N . THR A 1 88 ? 8.782 2.226 -5.553 1.00 96.00 88 THR A N 1
ATOM 56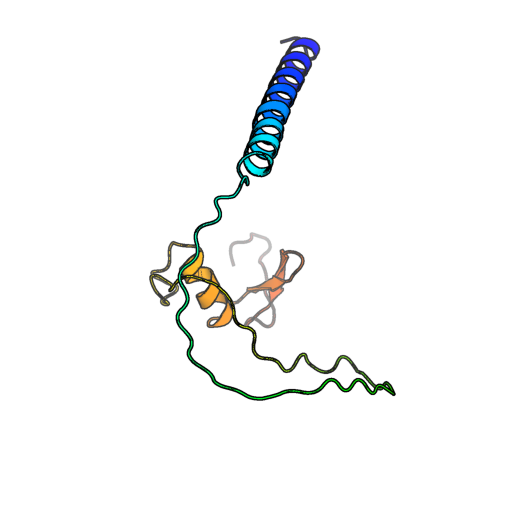6 C CA . THR A 1 88 ? 9.200 0.858 -5.900 1.00 96.00 88 THR A CA 1
ATOM 567 C C . THR A 1 88 ? 9.146 -0.039 -4.670 1.00 96.00 88 THR A C 1
ATOM 569 O O . THR A 1 88 ? 8.593 -1.128 -4.729 1.00 96.00 88 THR A O 1
ATOM 572 N N . SER A 1 89 ? 9.658 0.423 -3.528 1.00 97.25 89 SER A N 1
ATOM 573 C CA . SER A 1 89 ? 9.516 -0.284 -2.252 1.00 97.25 89 SER A CA 1
ATOM 574 C C . SER A 1 89 ? 8.043 -0.449 -1.871 1.00 97.25 89 SER A C 1
ATOM 576 O O . SER A 1 89 ? 7.625 -1.541 -1.483 1.00 97.25 89 SER A O 1
ATOM 578 N N . ALA A 1 90 ? 7.236 0.605 -2.047 1.00 96.12 90 ALA A N 1
ATOM 579 C CA . ALA A 1 90 ? 5.806 0.565 -1.750 1.00 96.12 90 ALA A CA 1
ATOM 580 C C . ALA A 1 90 ? 5.039 -0.476 -2.590 1.00 96.12 90 ALA A C 1
ATOM 582 O O . ALA A 1 90 ? 4.163 -1.132 -2.035 1.00 96.12 90 ALA A O 1
ATOM 583 N N . GLU A 1 91 ? 5.396 -0.677 -3.868 1.00 94.75 91 GLU A N 1
ATOM 584 C CA . GLU A 1 91 ? 4.769 -1.661 -4.775 1.00 94.75 91 GLU A CA 1
ATOM 585 C C . GLU A 1 91 ? 4.737 -3.072 -4.169 1.00 94.75 91 GLU A C 1
ATOM 587 O O . GLU A 1 91 ? 3.730 -3.766 -4.266 1.00 94.75 91 GLU A O 1
ATOM 592 N N . TYR A 1 92 ? 5.812 -3.487 -3.496 1.00 95.50 92 TYR A N 1
ATOM 593 C CA . TYR A 1 92 ? 5.877 -4.799 -2.848 1.00 95.50 92 TYR A CA 1
ATOM 594 C C . TYR A 1 92 ? 5.311 -4.780 -1.427 1.00 95.50 92 TYR A C 1
ATOM 596 O O . TYR A 1 92 ? 4.698 -5.751 -0.991 1.00 95.50 92 TYR A O 1
ATOM 604 N N . ILE A 1 93 ? 5.527 -3.692 -0.683 1.00 97.12 93 ILE A N 1
ATOM 605 C CA . ILE A 1 93 ? 5.121 -3.586 0.724 1.00 97.12 93 ILE A CA 1
ATOM 606 C C . ILE A 1 93 ? 3.601 -3.705 0.875 1.00 97.12 93 ILE A C 1
ATOM 608 O O . ILE A 1 93 ? 3.160 -4.425 1.767 1.00 97.12 93 ILE A O 1
ATOM 612 N N . VAL A 1 94 ? 2.808 -3.068 0.005 1.00 95.06 94 VAL A N 1
ATOM 613 C CA . VAL A 1 94 ? 1.330 -3.103 0.088 1.00 95.06 94 VAL A CA 1
ATOM 614 C C . VAL A 1 94 ? 0.729 -4.480 -0.203 1.00 95.06 94 VAL A C 1
ATOM 616 O O . VAL A 1 94 ? -0.380 -4.763 0.228 1.00 95.06 94 VAL A O 1
ATOM 619 N N . GLU A 1 95 ? 1.466 -5.350 -0.894 1.00 93.62 95 GLU A N 1
ATOM 620 C CA . GLU A 1 95 ? 1.046 -6.732 -1.160 1.00 93.62 95 GLU A CA 1
ATOM 621 C C . GLU A 1 95 ? 1.460 -7.697 -0.033 1.00 93.62 95 GLU A C 1
ATOM 623 O O . GLU A 1 95 ? 0.924 -8.799 0.086 1.00 93.62 95 GLU A O 1
ATOM 628 N N . ILE A 1 96 ? 2.435 -7.308 0.798 1.00 95.69 96 ILE A N 1
ATOM 629 C CA . ILE A 1 96 ? 2.958 -8.121 1.910 1.00 95.69 96 ILE A CA 1
ATOM 630 C C . ILE A 1 96 ? 2.296 -7.739 3.239 1.00 95.69 96 ILE A C 1
ATOM 632 O O . ILE A 1 96 ? 2.053 -8.608 4.079 1.00 95.69 96 ILE A O 1
ATOM 636 N N . PHE A 1 97 ? 2.028 -6.450 3.448 1.00 96.50 97 PHE A N 1
ATOM 637 C CA . PHE A 1 97 ? 1.503 -5.897 4.691 1.00 96.50 97 PHE A CA 1
ATOM 638 C C . PHE A 1 97 ? 0.128 -5.267 4.467 1.00 96.50 97 PHE A C 1
ATOM 640 O O . PHE A 1 97 ? -0.046 -4.468 3.552 1.00 96.50 97 PHE A O 1
ATOM 647 N N . GLY A 1 98 ? -0.821 -5.583 5.350 1.00 94.69 98 GLY A N 1
ATOM 648 C CA . GLY A 1 98 ? -2.137 -4.944 5.385 1.00 94.69 98 GLY A CA 1
ATOM 649 C C . GLY A 1 98 ? -2.189 -3.761 6.352 1.00 94.69 98 GLY A C 1
ATOM 650 O O . GLY A 1 98 ? -1.445 -3.701 7.339 1.00 94.69 98 GLY A O 1
ATOM 651 N N . GLY A 1 99 ? -3.084 -2.820 6.062 1.00 94.88 99 GLY A N 1
ATOM 652 C CA . GLY A 1 99 ? -3.391 -1.669 6.908 1.00 94.88 99 GLY A CA 1
ATOM 653 C C . GLY A 1 99 ? -4.669 -1.886 7.718 1.00 94.88 99 GLY A C 1
ATOM 654 O O . GLY A 1 99 ? -5.334 -2.912 7.617 1.00 94.88 99 GLY A O 1
ATOM 655 N N . LEU A 1 100 ? -5.063 -0.896 8.524 1.00 96.81 100 LEU A N 1
ATOM 656 C CA . LEU A 1 100 ? -6.418 -0.897 9.100 1.00 96.81 100 LEU A CA 1
ATOM 657 C C . LEU A 1 100 ? -7.471 -0.689 8.001 1.00 96.81 100 LEU A C 1
ATOM 659 O O . LEU A 1 100 ? -8.501 -1.356 7.980 1.00 96.81 100 LEU A O 1
ATOM 663 N N . MET A 1 101 ? -7.164 0.218 7.076 1.00 96.19 101 MET A N 1
ATOM 664 C CA . MET A 1 101 ? -7.942 0.524 5.882 1.00 96.19 101 MET A CA 1
ATOM 665 C C . MET A 1 101 ? -7.051 0.346 4.648 1.00 96.19 101 MET A C 1
ATOM 667 O O . MET A 1 101 ? -5.829 0.483 4.749 1.00 96.19 101 MET A O 1
ATOM 671 N N . THR A 1 102 ? -7.660 0.117 3.488 1.00 95.88 102 THR A N 1
ATOM 672 C CA . THR A 1 102 ? -6.985 0.035 2.186 1.00 95.88 102 THR A CA 1
ATOM 673 C C . THR A 1 102 ? -7.791 0.755 1.100 1.00 95.88 102 THR A C 1
ATOM 675 O O . THR A 1 102 ? -8.845 1.333 1.374 1.00 95.88 102 THR A O 1
ATOM 678 N N . LEU A 1 103 ? -7.279 0.755 -0.130 1.00 96.00 103 LEU A N 1
ATOM 679 C CA . LEU A 1 103 ? -7.956 1.287 -1.306 1.00 96.00 103 LEU A CA 1
ATOM 680 C C . LEU A 1 103 ? -8.442 0.149 -2.201 1.00 96.00 103 LEU A C 1
ATOM 682 O O . LEU A 1 103 ? -7.689 -0.772 -2.515 1.00 96.00 103 LEU A O 1
ATOM 686 N N . ASP A 1 104 ? -9.692 0.236 -2.649 1.00 95.81 104 ASP A N 1
ATOM 687 C CA . ASP A 1 104 ? -10.185 -0.632 -3.716 1.00 95.81 104 ASP A CA 1
ATOM 688 C C . ASP A 1 104 ? -9.703 -0.164 -5.107 1.00 95.81 104 ASP A C 1
ATOM 690 O O . ASP A 1 104 ? -8.985 0.828 -5.263 1.00 95.81 104 ASP A O 1
ATOM 694 N N . LYS A 1 105 ? -10.104 -0.890 -6.158 1.00 95.38 105 LYS A N 1
ATOM 695 C CA . LYS A 1 105 ? -9.726 -0.586 -7.552 1.00 95.38 105 LYS A CA 1
ATOM 696 C C . LYS A 1 105 ? -10.257 0.759 -8.055 1.00 95.38 105 LYS A C 1
ATOM 698 O O . LYS A 1 105 ? -9.713 1.292 -9.020 1.00 95.38 105 LYS A O 1
ATOM 703 N N . ASP A 1 106 ? -11.299 1.278 -7.417 1.00 97.94 106 ASP A N 1
ATOM 704 C CA . ASP A 1 106 ? -11.930 2.558 -7.724 1.00 97.94 106 ASP A CA 1
ATOM 705 C C . ASP A 1 106 ? -11.404 3.681 -6.806 1.00 97.94 106 ASP A C 1
ATOM 707 O O . ASP A 1 106 ? -11.883 4.813 -6.873 1.00 97.94 106 ASP A O 1
ATOM 711 N N . LEU A 1 107 ? -10.374 3.388 -5.998 1.00 96.75 107 LEU A N 1
ATOM 712 C CA . LEU A 1 107 ? -9.735 4.285 -5.033 1.00 96.75 107 LEU A CA 1
ATOM 713 C C . LEU A 1 107 ? -10.656 4.726 -3.887 1.00 96.75 107 LEU A C 1
ATOM 715 O O . LEU A 1 107 ? -10.443 5.785 -3.289 1.00 96.75 107 LEU A O 1
ATOM 719 N N . ASN A 1 108 ? -11.657 3.918 -3.544 1.00 97.62 108 ASN A N 1
ATOM 720 C CA . ASN A 1 108 ? -12.430 4.123 -2.325 1.00 97.62 108 ASN A CA 1
ATOM 721 C C . ASN A 1 108 ? -11.661 3.580 -1.123 1.00 97.62 108 ASN A C 1
ATOM 723 O O . ASN A 1 108 ? -11.075 2.499 -1.188 1.00 97.62 108 ASN A O 1
ATOM 727 N N . VAL A 1 109 ? -11.715 4.306 -0.005 1.00 95.56 109 VAL A N 1
ATOM 728 C CA . VAL A 1 109 ? -11.193 3.819 1.276 1.00 95.56 109 VAL A CA 1
ATOM 729 C C . VAL A 1 109 ? -12.159 2.777 1.829 1.00 95.56 109 VAL A C 1
ATOM 731 O O . VAL A 1 109 ? -13.317 3.090 2.108 1.00 95.56 109 VAL A O 1
ATOM 734 N N . ILE A 1 110 ? -11.676 1.552 1.997 1.00 96.44 110 ILE A N 1
ATOM 735 C CA . ILE A 1 110 ? -12.437 0.423 2.534 1.00 96.44 110 ILE A CA 1
ATOM 736 C C . ILE A 1 110 ? -11.704 -0.194 3.735 1.00 96.44 110 ILE A C 1
ATOM 738 O O . ILE A 1 110 ? -10.486 -0.029 3.852 1.00 96.44 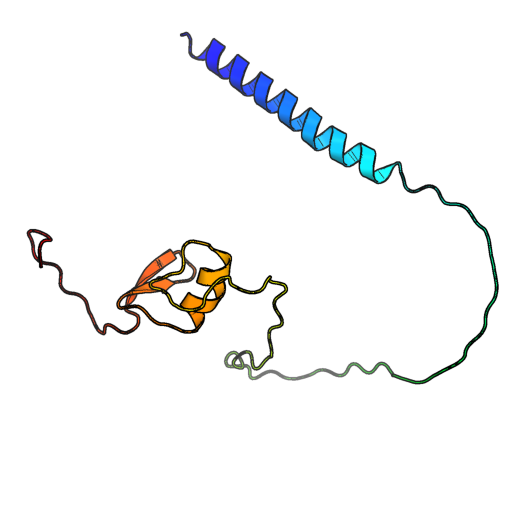110 ILE A O 1
ATOM 742 N N . PRO A 1 111 ? -12.410 -0.905 4.630 1.00 96.69 111 PRO A N 1
ATOM 743 C CA . PRO A 1 111 ? -11.757 -1.680 5.679 1.00 96.69 111 PRO A CA 1
ATOM 744 C C . PRO A 1 111 ? -10.860 -2.778 5.091 1.00 96.69 111 PRO A C 1
ATOM 746 O O . PRO A 1 111 ? -11.210 -3.390 4.081 1.00 96.69 111 PRO A O 1
ATOM 749 N N . ASP A 1 112 ? -9.705 -2.997 5.721 1.00 95.62 112 ASP A N 1
ATOM 750 C CA . ASP A 1 112 ? -8.780 -4.093 5.410 1.00 95.62 112 ASP A CA 1
ATOM 751 C C . ASP A 1 112 ? -8.708 -5.046 6.611 1.00 95.62 112 ASP A C 1
ATOM 753 O O . ASP A 1 112 ? -9.586 -5.890 6.782 1.00 95.62 112 ASP A O 1
ATOM 757 N N . ILE A 1 113 ? -7.736 -4.863 7.513 1.00 96.69 113 ILE A N 1
ATOM 758 C CA . ILE A 1 113 ? -7.647 -5.666 8.743 1.00 96.69 113 ILE A CA 1
ATOM 759 C C . ILE A 1 113 ? -8.680 -5.213 9.789 1.00 96.69 113 ILE A C 1
ATOM 761 O O . ILE A 1 113 ? -9.047 -5.987 10.673 1.00 96.69 113 ILE A O 1
ATOM 765 N N . ALA A 1 114 ? -9.143 -3.960 9.734 1.00 96.88 114 ALA A N 1
ATOM 766 C CA . ALA A 1 114 ? -10.197 -3.491 10.626 1.00 96.88 114 ALA A CA 1
ATOM 767 C C . ALA A 1 114 ? -11.570 -4.021 10.182 1.00 96.88 114 ALA A C 1
ATOM 769 O O . ALA A 1 114 ? -11.911 -3.940 9.007 1.00 96.88 114 ALA A O 1
ATOM 770 N N . ASP A 1 115 ? -12.396 -4.473 11.128 1.00 95.56 115 ASP A N 1
ATOM 771 C CA . ASP A 1 115 ? -13.784 -4.865 10.832 1.00 95.56 115 ASP A CA 1
ATOM 772 C C . ASP A 1 115 ? -14.677 -3.642 10.553 1.00 95.56 115 ASP A C 1
ATOM 774 O O . ASP A 1 115 ? -15.536 -3.648 9.670 1.00 95.56 115 ASP A O 1
ATOM 778 N N . SER A 1 116 ? -14.486 -2.576 11.331 1.00 92.44 116 SER A N 1
ATOM 779 C CA . SER A 1 116 ? -15.237 -1.325 11.242 1.00 92.44 116 SER A CA 1
ATOM 780 C C . SER A 1 116 ? -14.454 -0.187 11.883 1.00 92.44 116 SER A C 1
ATOM 782 O O . SER A 1 116 ? -13.645 -0.421 12.781 1.00 92.44 116 SER A O 1
ATOM 784 N N . VAL A 1 117 ? -14.747 1.047 11.476 1.00 92.19 117 VAL A N 1
ATOM 785 C CA . VAL A 1 117 ? -14.187 2.253 12.093 1.00 92.19 117 VAL A CA 1
ATOM 786 C C . VAL A 1 117 ? -15.325 3.175 12.505 1.00 92.19 117 VAL A C 1
ATOM 788 O O . VAL A 1 117 ? -16.175 3.526 11.688 1.00 92.19 117 VAL A O 1
ATOM 791 N N . GLU A 1 118 ? -15.332 3.547 13.780 1.00 92.81 118 GLU A N 1
ATOM 792 C CA . GLU A 1 118 ? -16.179 4.605 14.322 1.00 92.81 118 GLU A CA 1
ATOM 793 C C . GLU A 1 118 ? -15.361 5.896 14.368 1.00 92.81 118 GLU A C 1
ATOM 795 O O . GLU A 1 118 ? -14.165 5.860 14.645 1.00 92.81 118 GLU A O 1
ATOM 800 N N . ILE A 1 119 ? -15.993 7.023 14.049 1.00 92.19 119 ILE A N 1
ATOM 801 C CA . ILE A 1 119 ? -15.351 8.340 14.040 1.00 92.19 119 ILE A CA 1
ATOM 802 C C . ILE A 1 119 ? -16.190 9.238 14.943 1.00 92.19 119 ILE A C 1
ATOM 804 O O . ILE A 1 119 ? -17.400 9.349 14.725 1.00 92.19 119 ILE A O 1
ATOM 808 N N . SER A 1 120 ? -15.574 9.857 15.950 1.00 95.56 120 SER A N 1
ATOM 809 C CA . SER A 1 120 ? -16.260 10.798 16.834 1.00 95.56 120 SER A CA 1
ATOM 810 C C . SER A 1 120 ? -16.785 12.028 16.091 1.00 95.56 120 SER A C 1
ATOM 812 O O . SER A 1 120 ? -16.253 12.442 15.059 1.00 95.56 120 SER A O 1
ATOM 814 N N . ASP A 1 121 ? -17.802 12.677 16.664 1.00 95.81 121 ASP A N 1
ATOM 815 C CA . ASP A 1 121 ? -18.389 13.903 16.101 1.00 95.81 121 ASP A CA 1
ATOM 816 C C . ASP A 1 121 ? -17.368 15.047 15.951 1.00 95.81 121 ASP A C 1
ATOM 818 O O . ASP A 1 121 ? -17.514 15.913 15.086 1.00 95.81 121 ASP A O 1
ATOM 822 N N . ASP A 1 122 ? -16.338 15.067 16.802 1.00 96.12 122 ASP A N 1
ATOM 823 C CA . ASP A 1 122 ? -15.247 16.043 16.763 1.00 96.12 122 ASP A CA 1
ATOM 824 C C . ASP A 1 122 ? -14.028 15.581 15.942 1.00 96.12 122 ASP A C 1
ATOM 826 O O . ASP A 1 122 ? -13.116 16.377 15.711 1.00 96.12 122 ASP A O 1
ATOM 830 N N . GLY A 1 123 ? -14.017 14.331 15.464 1.00 93.12 123 GLY A N 1
ATOM 831 C CA . GLY A 1 123 ? -12.964 13.751 14.630 1.00 93.12 123 GLY A CA 1
ATOM 832 C C . GLY A 1 123 ? -11.613 13.564 15.325 1.00 93.12 123 GLY A C 1
ATOM 833 O O . GLY A 1 123 ? -10.590 13.488 14.643 1.00 93.12 123 GLY A O 1
ATOM 834 N N . LEU A 1 124 ? -11.577 13.547 16.660 1.00 92.25 124 LEU A N 1
ATOM 835 C CA . LEU A 1 124 ? -10.344 13.397 17.441 1.00 92.25 124 LEU A CA 1
ATOM 836 C C . LEU A 1 124 ? -10.093 11.967 17.926 1.00 92.25 124 LEU A C 1
ATOM 838 O O . LEU A 1 124 ? -8.951 11.667 18.289 1.00 92.25 124 LEU A O 1
ATOM 842 N N . VAL A 1 125 ? -11.127 11.119 17.963 1.00 67.38 125 VAL A N 1
ATOM 843 C CA . VAL A 1 125 ? -11.057 9.731 18.447 1.00 67.38 125 VAL A CA 1
ATOM 844 C C . VAL A 1 125 ? -11.978 8.790 17.686 1.00 67.38 125 VAL A C 1
ATOM 846 O O . VAL A 1 125 ? -13.047 9.231 17.210 1.00 67.38 125 VAL A O 1
#

Sequence (125 aa):
MSQNRLLAILLSVLAVLVLVVGGLSAVLLLSGGGDDGGDASASSGGGGTTTESGGGGGSDVAAAASGRIRLASSDPITLDPHLAGDATSAEYIVEIFGGLMTLDKDLNVIPDIADSVEISDDGLV

Solvent-accessible surface area (backbone atoms only — not comparable to full-atom values): 8777 Å² total; per-residue (Å²): 129,64,67,71,60,55,52,51,50,53,54,53,54,51,53,53,51,51,50,56,58,53,50,56,59,57,57,70,72,71,76,79,79,88,82,92,82,89,80,91,78,91,81,88,85,83,82,85,84,83,90,86,87,84,88,86,87,88,82,72,75,74,65,74,85,83,73,85,85,84,80,93,76,76,86,49,90,44,78,50,79,92,74,49,88,51,69,64,19,44,65,56,36,64,76,75,48,85,44,58,53,42,67,50,97,86,68,45,83,40,71,53,74,34,92,75,84,82,74,42,98,84,68,82,85

Radius of gyration: 28.15 Å; Cα contacts (8 Å, |Δi|>4): 53; chains: 1; bounding box: 48×70×64 Å

pLDDT: mean 74.78, std 23.58, range [30.72, 97.94]